Protein AF-A0A7S1E9X8-F1 (afdb_monomer_lite)

Foldseek 3Di:
DDDDDPPPPPDPDDPPQDADDDLLVVLVVVQVVVQKDFPVVSQVVSQVSCVVVVDPDHTDPDPVSVVSSQVNSCVAQDPPHDPNKGFDWDDDPPDPTIMTGIDHNADPVCVVVCVPPVVCVVVPVPDPVRVVVVVVVVVCCVVVVPPPPPDDD

Organism: Hemiselmis andersenii (NCBI:txid464988)

Radius of gyration: 22.75 Å; chains: 1; bounding box: 60×36×93 Å

Sequence (153 aa):
ETRCCGVDRGSPLRPREMEYGDVHRAAVQVFLVKKHMSERDTSAEIRKLFSMYQLQQDPPTSVKELSAFFNVINEEIGHGGTNHAEIKRLTIEGVPEPIWGLAQVLLEEEQDAVAKEGALKELRWLSPSQLELFKVVVESIVKGGGARRERSR

Structure (mmCIF, N/CA/C/O backbone):
data_AF-A0A7S1E9X8-F1
#
_entry.id   AF-A0A7S1E9X8-F1
#
loop_
_atom_site.group_PDB
_atom_site.id
_atom_site.type_symbol
_atom_site.label_atom_id
_atom_site.label_alt_id
_atom_site.label_comp_id
_atom_site.label_asym_id
_atom_site.label_entity_id
_atom_site.label_seq_id
_atom_site.pdbx_PDB_ins_code
_atom_site.Cartn_x
_atom_site.Cartn_y
_atom_site.Cartn_z
_atom_site.occupancy
_atom_site.B_iso_or_equiv
_atom_site.auth_seq_id
_atom_site.auth_comp_id
_atom_site.auth_asym_id
_atom_site.auth_atom_id
_atom_site.pdbx_PDB_model_num
ATOM 1 N N . GLU A 1 1 ? 33.884 -4.396 -49.941 1.00 45.47 1 GLU A N 1
ATOM 2 C CA . GLU A 1 1 ? 33.897 -5.495 -48.957 1.00 45.47 1 GLU A CA 1
ATOM 3 C C . GLU A 1 1 ? 33.094 -5.108 -47.728 1.00 45.47 1 GLU A C 1
ATOM 5 O O . GLU A 1 1 ? 32.934 -3.934 -47.422 1.00 45.47 1 GLU A O 1
ATOM 10 N N . THR A 1 2 ? 32.495 -6.123 -47.134 1.00 38.50 2 THR A N 1
ATOM 11 C CA . THR A 1 2 ? 31.445 -6.153 -46.115 1.00 38.50 2 THR A CA 1
ATOM 12 C C . THR A 1 2 ? 31.987 -5.843 -44.709 1.00 38.50 2 THR A C 1
ATOM 14 O O . THR A 1 2 ? 33.111 -6.230 -44.437 1.00 38.50 2 THR A O 1
ATOM 17 N N . ARG A 1 3 ? 31.153 -5.227 -43.839 1.00 40.81 3 ARG A N 1
ATOM 18 C CA . ARG A 1 3 ? 31.070 -5.302 -42.346 1.00 40.81 3 ARG A CA 1
ATOM 19 C C . ARG A 1 3 ? 32.386 -5.431 -41.535 1.00 40.81 3 ARG A C 1
ATOM 21 O O . ARG A 1 3 ? 33.190 -6.319 -41.746 1.00 40.81 3 ARG A O 1
ATOM 28 N N . CYS A 1 4 ? 32.565 -4.668 -40.457 1.00 37.34 4 CYS A N 1
ATOM 29 C CA . CYS A 1 4 ? 31.942 -5.032 -39.180 1.00 37.34 4 CYS A CA 1
ATOM 30 C C . CYS A 1 4 ? 31.822 -3.851 -38.213 1.00 37.34 4 CYS A C 1
ATOM 32 O O . CYS A 1 4 ? 32.771 -3.120 -37.946 1.00 37.34 4 CYS A O 1
ATOM 34 N N . CYS A 1 5 ? 30.621 -3.746 -37.654 1.00 40.97 5 CYS A N 1
ATOM 35 C CA . CYS A 1 5 ? 30.245 -2.921 -36.526 1.00 40.97 5 CYS A CA 1
ATOM 36 C C . CYS A 1 5 ? 31.057 -3.337 -35.291 1.00 40.97 5 CYS A C 1
ATOM 38 O O . CYS A 1 5 ? 30.968 -4.486 -34.852 1.00 40.97 5 CYS A O 1
ATOM 40 N N . GLY A 1 6 ? 31.812 -2.401 -34.718 1.00 36.81 6 GLY A N 1
ATOM 41 C CA . GLY A 1 6 ? 32.266 -2.508 -33.339 1.00 36.81 6 GLY A CA 1
ATOM 42 C C . GLY A 1 6 ? 31.039 -2.445 -32.440 1.00 36.81 6 GLY A C 1
ATOM 43 O O . GLY A 1 6 ? 30.452 -1.383 -32.257 1.00 36.81 6 GLY A O 1
ATOM 44 N N . VAL A 1 7 ? 30.609 -3.606 -31.949 1.00 41.19 7 VAL A N 1
ATOM 45 C CA . VAL A 1 7 ? 29.658 -3.706 -30.845 1.00 41.19 7 VAL A CA 1
ATOM 46 C C . VAL A 1 7 ? 30.410 -3.226 -29.615 1.00 41.19 7 VAL A C 1
ATOM 48 O O . VAL A 1 7 ? 31.130 -4.005 -28.986 1.00 41.19 7 VAL A O 1
ATOM 51 N N . ASP A 1 8 ? 30.295 -1.936 -29.313 1.00 40.56 8 ASP A N 1
ATOM 52 C CA . ASP A 1 8 ? 30.744 -1.436 -28.027 1.00 40.56 8 ASP A CA 1
ATOM 53 C C . ASP A 1 8 ? 29.815 -2.037 -26.977 1.00 40.56 8 ASP A C 1
ATOM 55 O O . ASP A 1 8 ? 28.592 -1.854 -26.987 1.00 40.56 8 ASP A O 1
ATOM 59 N N . ARG A 1 9 ? 30.403 -2.910 -26.163 1.00 39.38 9 ARG A N 1
ATOM 60 C CA . ARG A 1 9 ? 29.708 -3.703 -25.161 1.00 39.38 9 ARG A CA 1
ATOM 61 C C . ARG A 1 9 ? 29.131 -2.729 -24.153 1.00 39.38 9 ARG A C 1
ATOM 63 O O . ARG A 1 9 ? 29.870 -2.150 -23.362 1.00 39.38 9 ARG A O 1
ATOM 70 N N . GLY A 1 10 ? 27.809 -2.568 -24.228 1.00 35.69 10 GLY A N 1
ATOM 71 C CA . GLY A 1 10 ? 27.017 -1.822 -23.267 1.00 35.69 10 GLY A CA 1
ATOM 72 C C . GLY A 1 10 ? 27.526 -2.095 -21.861 1.00 35.69 10 GLY A C 1
ATOM 73 O O . GLY A 1 10 ? 27.701 -3.249 -21.458 1.00 35.69 10 GLY A O 1
ATOM 74 N N . SER A 1 11 ? 27.826 -1.008 -21.160 1.00 39.31 11 SER A N 1
ATOM 75 C CA . SER A 1 11 ? 28.168 -1.007 -19.747 1.00 39.31 11 SER A CA 1
ATOM 76 C C . SER A 1 11 ? 27.220 -1.936 -18.979 1.00 39.31 11 SER A C 1
ATOM 78 O O . SER A 1 11 ? 26.043 -2.016 -19.345 1.00 39.31 11 SER A O 1
ATOM 80 N N . PRO A 1 12 ? 27.692 -2.640 -17.932 1.00 37.88 12 PRO A N 1
ATOM 81 C CA . PRO A 1 12 ? 26.822 -3.485 -17.127 1.00 37.88 12 PRO A CA 1
ATOM 82 C C . PRO A 1 12 ? 25.628 -2.646 -16.680 1.00 37.88 12 PRO A C 1
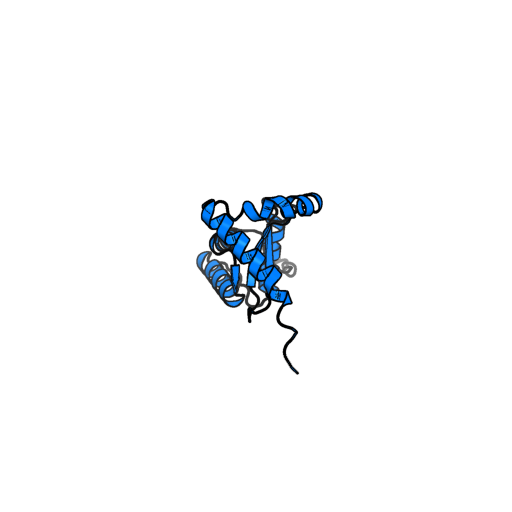ATOM 84 O O . PRO A 1 12 ? 25.800 -1.602 -16.046 1.00 37.88 12 PRO A O 1
ATOM 87 N N . LEU A 1 13 ? 24.434 -3.067 -17.109 1.00 37.53 13 LEU A N 1
ATOM 88 C CA . LEU A 1 13 ? 23.184 -2.419 -16.752 1.00 37.53 13 LEU A CA 1
ATOM 89 C C . LEU A 1 13 ? 23.178 -2.313 -15.228 1.00 37.53 13 LEU A C 1
ATOM 91 O O . LEU A 1 13 ? 23.215 -3.328 -14.528 1.00 37.53 13 LEU A O 1
ATOM 95 N N . ARG A 1 14 ? 23.169 -1.076 -14.723 1.00 41.38 14 ARG A N 1
ATOM 96 C CA . ARG A 1 14 ? 22.791 -0.795 -13.337 1.00 41.38 14 ARG A CA 1
ATOM 97 C C . ARG A 1 14 ? 21.471 -1.531 -13.059 1.00 41.38 14 ARG A C 1
ATOM 99 O O . ARG A 1 14 ? 20.727 -1.769 -14.019 1.00 41.38 14 ARG A O 1
ATOM 106 N N . PRO A 1 15 ? 21.164 -1.902 -11.801 1.00 42.41 15 PRO A N 1
ATOM 107 C CA . PRO A 1 15 ? 19.823 -2.375 -11.466 1.00 42.41 15 PRO A CA 1
ATOM 108 C C . PRO A 1 15 ? 18.852 -1.395 -12.116 1.00 42.41 15 PRO A C 1
ATOM 110 O O . PRO A 1 15 ? 18.983 -0.199 -11.869 1.00 42.41 15 PRO A O 1
ATOM 113 N N . ARG A 1 16 ? 18.025 -1.856 -13.065 1.00 50.38 16 ARG A N 1
ATOM 114 C CA . ARG A 1 16 ? 17.089 -0.975 -13.769 1.00 50.38 16 ARG A CA 1
ATOM 115 C C . ARG A 1 16 ? 16.238 -0.342 -12.679 1.00 50.38 16 ARG A C 1
ATOM 117 O O . ARG A 1 16 ? 15.440 -1.047 -12.068 1.00 50.38 16 ARG A O 1
ATOM 124 N N . GLU A 1 17 ? 16.494 0.927 -12.381 1.00 55.38 17 GLU A N 1
ATOM 125 C CA . GLU A 1 17 ? 15.695 1.706 -11.447 1.00 55.38 17 GLU A CA 1
ATOM 126 C C . GLU A 1 17 ? 14.270 1.632 -11.989 1.00 55.38 17 GLU A C 1
ATOM 128 O O . GLU A 1 17 ? 14.007 1.937 -13.154 1.00 55.38 17 GLU A O 1
ATOM 133 N N . MET A 1 18 ? 13.388 1.016 -11.210 1.00 66.19 18 MET A N 1
ATOM 134 C CA . MET A 1 18 ? 12.028 0.767 -11.644 1.00 66.19 18 MET A CA 1
ATOM 135 C C . MET A 1 18 ? 11.309 2.111 -11.599 1.00 66.19 18 MET A C 1
ATOM 137 O O . MET A 1 18 ? 11.007 2.605 -10.522 1.00 66.19 18 MET A O 1
ATOM 141 N N . GLU A 1 19 ? 11.112 2.739 -12.755 1.00 81.81 19 GLU A N 1
ATOM 142 C CA . GLU A 1 19 ? 10.467 4.051 -12.837 1.00 81.81 19 GLU A CA 1
ATOM 143 C C . GLU A 1 19 ? 8.971 3.958 -12.511 1.00 81.81 19 GLU A C 1
ATOM 145 O O . GLU A 1 19 ? 8.298 2.963 -12.818 1.00 81.81 19 GLU A O 1
ATOM 150 N N . TYR A 1 20 ? 8.424 5.020 -11.919 1.00 86.94 20 TYR A N 1
ATOM 151 C CA . TYR A 1 20 ? 6.995 5.112 -11.654 1.00 86.94 20 TYR A CA 1
ATOM 152 C C . TYR A 1 20 ? 6.179 5.024 -12.954 1.00 86.94 20 TYR A C 1
ATOM 154 O O . TYR A 1 20 ? 6.485 5.647 -13.968 1.00 86.94 20 TYR A O 1
ATOM 162 N N . GLY A 1 21 ? 5.096 4.244 -12.941 1.00 90.25 21 GLY A N 1
ATOM 163 C CA . GLY A 1 21 ? 4.419 3.816 -14.170 1.00 90.25 21 GLY A CA 1
ATOM 164 C C . GLY A 1 21 ? 2.997 3.314 -13.947 1.00 90.25 21 GLY A C 1
ATOM 165 O O . GLY A 1 21 ? 2.451 3.428 -12.852 1.00 90.25 21 GLY A O 1
ATOM 166 N N . ASP A 1 22 ? 2.375 2.743 -14.981 1.00 92.44 22 ASP A N 1
ATOM 167 C CA . ASP A 1 22 ? 0.963 2.334 -14.912 1.00 92.44 22 ASP A CA 1
ATOM 168 C C . ASP A 1 22 ? 0.691 1.257 -13.861 1.00 92.44 22 ASP A C 1
ATOM 170 O O . ASP A 1 22 ? -0.308 1.333 -13.150 1.00 92.44 22 ASP A O 1
ATOM 174 N N . VAL A 1 23 ? 1.610 0.302 -13.696 1.00 94.12 23 VAL A N 1
ATOM 175 C CA . VAL A 1 23 ? 1.505 -0.729 -12.653 1.00 94.12 23 VAL A CA 1
ATOM 176 C C . VAL A 1 23 ? 1.511 -0.123 -11.247 1.00 94.12 23 VAL A C 1
ATOM 178 O O . VAL A 1 23 ? 0.769 -0.568 -10.373 1.00 94.12 23 VAL A O 1
ATOM 181 N N . HIS A 1 24 ? 2.293 0.938 -11.043 1.00 94.31 24 HIS A N 1
ATOM 182 C CA . HIS A 1 24 ? 2.381 1.666 -9.783 1.00 94.31 24 HIS A CA 1
ATOM 183 C C . HIS A 1 24 ? 1.098 2.454 -9.514 1.00 94.31 24 HIS A C 1
ATOM 185 O O . HIS A 1 24 ? 0.525 2.359 -8.430 1.00 94.31 24 HIS A O 1
ATOM 191 N N . ARG A 1 25 ? 0.581 3.155 -10.531 1.00 93.44 25 ARG A N 1
ATOM 192 C CA . ARG A 1 25 ? -0.718 3.842 -10.460 1.00 93.44 25 ARG A CA 1
ATOM 193 C C . ARG A 1 25 ? -1.851 2.872 -10.128 1.00 93.44 25 ARG A C 1
ATOM 195 O O . ARG A 1 25 ? -2.684 3.167 -9.273 1.00 93.44 25 ARG A O 1
ATOM 202 N N . ALA A 1 26 ? -1.867 1.702 -10.764 1.00 94.94 26 ALA A N 1
ATOM 203 C CA . ALA A 1 26 ? -2.851 0.663 -10.488 1.00 94.94 26 ALA A CA 1
ATOM 204 C C . ALA A 1 26 ? -2.719 0.116 -9.060 1.00 94.94 26 ALA A C 1
ATOM 206 O O . ALA A 1 26 ? -3.729 -0.078 -8.386 1.00 94.94 26 ALA A O 1
ATOM 207 N N . ALA A 1 27 ? -1.494 -0.065 -8.558 1.00 95.38 27 ALA A N 1
ATOM 208 C CA . ALA A 1 27 ? -1.271 -0.452 -7.169 1.00 95.38 27 ALA A CA 1
ATOM 209 C C . ALA A 1 27 ? -1.850 0.589 -6.195 1.00 95.38 27 ALA A C 1
ATOM 211 O O . ALA A 1 27 ? -2.586 0.213 -5.283 1.00 95.38 27 ALA A O 1
ATOM 212 N N . VAL A 1 28 ? -1.631 1.890 -6.428 1.00 93.69 28 VAL A N 1
ATOM 213 C CA . VAL A 1 28 ? -2.256 2.958 -5.621 1.00 93.69 28 VAL A CA 1
ATOM 214 C C . VAL A 1 28 ? -3.783 2.840 -5.635 1.00 93.69 28 VAL A C 1
ATOM 216 O O . VAL A 1 28 ? -4.412 2.900 -4.580 1.00 93.69 28 VAL A O 1
ATOM 219 N N . GLN A 1 29 ? -4.396 2.607 -6.798 1.00 92.44 29 GLN A N 1
ATOM 220 C CA . GLN A 1 29 ? -5.850 2.427 -6.905 1.00 92.44 29 GLN A CA 1
ATOM 221 C C . GLN A 1 29 ? -6.358 1.217 -6.111 1.00 92.44 29 GLN A C 1
ATOM 223 O O . GLN A 1 29 ? -7.387 1.314 -5.440 1.00 92.44 29 GLN A O 1
ATOM 228 N N . VAL A 1 30 ? -5.627 0.097 -6.125 1.00 94.56 30 VAL A N 1
ATOM 229 C CA . VAL A 1 30 ? -5.961 -1.078 -5.305 1.00 94.56 30 VAL A CA 1
ATOM 230 C C . VAL A 1 30 ? -5.982 -0.706 -3.822 1.00 94.56 30 VAL A C 1
ATOM 232 O O . VAL A 1 30 ? -6.943 -1.038 -3.126 1.00 94.56 30 VAL A O 1
ATOM 235 N N . PHE A 1 31 ? -4.978 0.029 -3.341 1.00 93.19 31 PHE A N 1
ATOM 236 C CA . PHE A 1 31 ? -4.924 0.467 -1.945 1.00 93.19 31 PHE A CA 1
ATOM 237 C C . PHE A 1 31 ? -5.958 1.545 -1.600 1.00 93.19 31 PHE A C 1
ATOM 239 O O . PHE A 1 31 ? -6.477 1.549 -0.486 1.00 93.19 31 PHE A O 1
ATOM 246 N N . LEU A 1 32 ? -6.346 2.407 -2.543 1.00 86.88 32 LEU A N 1
ATOM 247 C CA . LEU A 1 32 ? -7.431 3.369 -2.329 1.00 86.88 32 LEU A CA 1
ATOM 248 C C . LEU A 1 32 ? -8.774 2.680 -2.062 1.00 86.88 32 LEU A C 1
ATOM 250 O O . LEU A 1 32 ? -9.549 3.175 -1.238 1.00 86.88 32 LEU A O 1
ATOM 254 N N . VAL A 1 33 ? -9.028 1.548 -2.729 1.00 86.50 33 VAL A N 1
ATOM 255 C CA . VAL A 1 33 ? -10.266 0.766 -2.598 1.00 86.50 33 VAL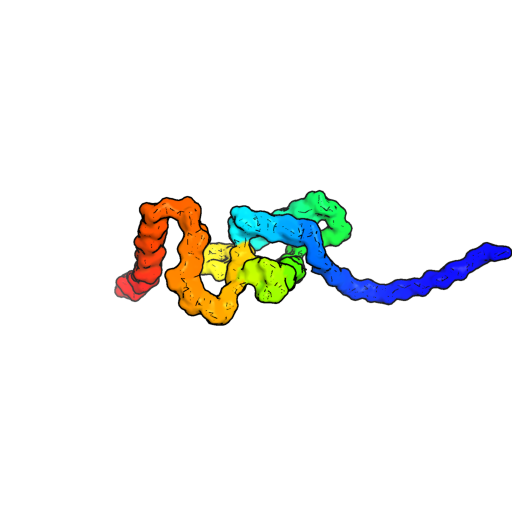 A CA 1
ATOM 256 C C . VAL A 1 33 ? -10.210 -0.180 -1.402 1.00 86.50 33 VAL A C 1
ATOM 258 O O . VAL A 1 33 ? -11.123 -0.183 -0.580 1.00 86.50 33 VAL A O 1
ATOM 261 N N . LYS A 1 34 ? -9.150 -0.988 -1.289 1.00 87.38 34 LYS A N 1
ATOM 262 C CA . LYS A 1 34 ? -9.052 -2.034 -0.261 1.00 87.38 34 LYS A CA 1
ATOM 263 C C . LYS A 1 34 ? -8.589 -1.513 1.097 1.00 87.38 34 LYS A C 1
ATOM 265 O O . LYS A 1 34 ? -8.844 -2.172 2.099 1.00 87.38 34 LYS A O 1
ATOM 270 N N . LYS A 1 35 ? -7.953 -0.336 1.135 1.00 82.25 35 LYS A N 1
ATOM 271 C CA . LYS A 1 35 ? -7.366 0.343 2.307 1.00 82.25 35 LYS A CA 1
ATOM 272 C C . LYS A 1 35 ? -6.209 -0.413 2.959 1.00 82.25 35 LYS A C 1
ATOM 274 O O . LYS A 1 35 ? -5.121 0.141 3.077 1.00 82.25 35 LYS A O 1
ATOM 279 N N . HIS A 1 36 ? -6.428 -1.673 3.321 1.00 89.25 36 HIS A N 1
ATOM 280 C CA . HIS A 1 36 ? -5.474 -2.545 3.988 1.00 89.25 36 HIS A CA 1
ATOM 281 C C . HIS A 1 36 ? -5.539 -3.956 3.400 1.00 89.25 36 HIS A C 1
ATOM 283 O O . HIS A 1 36 ? -6.613 -4.447 3.056 1.00 89.25 36 HIS A O 1
ATOM 289 N N . MET A 1 37 ? -4.395 -4.623 3.297 1.00 94.81 37 MET A N 1
ATOM 290 C CA . MET A 1 37 ? -4.293 -6.003 2.821 1.00 94.81 37 MET A CA 1
ATOM 291 C C . MET A 1 37 ? -3.234 -6.752 3.618 1.00 94.81 37 MET A C 1
ATOM 293 O O . MET A 1 37 ? -2.235 -6.159 4.019 1.00 94.81 37 MET A O 1
ATOM 297 N N . SER A 1 38 ? -3.410 -8.059 3.807 1.00 95.00 38 SER A N 1
ATOM 298 C CA . SER A 1 38 ? -2.332 -8.906 4.324 1.00 95.00 38 SER A CA 1
ATOM 299 C C . SER A 1 38 ? -1.107 -8.850 3.404 1.00 95.00 38 SER A C 1
ATOM 301 O O . SER A 1 38 ? -1.211 -8.534 2.214 1.00 95.00 38 SER A O 1
ATOM 303 N N . GLU A 1 39 ? 0.075 -9.185 3.918 1.00 94.06 39 GLU A N 1
ATOM 304 C CA . GLU A 1 39 ? 1.283 -9.317 3.095 1.00 94.06 39 GLU A CA 1
ATOM 305 C C . GLU A 1 39 ? 1.101 -10.341 1.961 1.00 94.06 39 GLU A C 1
ATOM 307 O O . GLU A 1 39 ? 1.533 -10.108 0.825 1.00 94.06 39 GLU A O 1
ATOM 312 N N . ARG A 1 40 ? 0.380 -11.436 2.232 1.00 94.25 40 ARG A N 1
ATOM 313 C CA . ARG A 1 40 ? 0.041 -12.454 1.233 1.00 94.25 40 ARG A CA 1
ATOM 314 C C . ARG A 1 40 ? -0.851 -11.894 0.126 1.00 94.25 40 ARG A C 1
ATOM 316 O O . ARG A 1 40 ? -0.534 -12.079 -1.050 1.00 94.25 40 ARG A O 1
ATOM 323 N N . ASP A 1 41 ? -1.935 -11.214 0.488 1.00 95.75 41 ASP A N 1
ATOM 324 C CA . ASP A 1 41 ? -2.884 -10.649 -0.477 1.00 95.75 41 ASP A CA 1
ATOM 325 C C . ASP A 1 41 ? -2.249 -9.515 -1.275 1.00 95.75 41 ASP A C 1
ATOM 327 O O . ASP A 1 41 ? -2.446 -9.424 -2.484 1.00 95.75 41 ASP A O 1
ATOM 331 N N . THR A 1 42 ? -1.416 -8.703 -0.624 1.00 96.62 42 THR A N 1
ATOM 332 C CA . THR A 1 42 ? -0.620 -7.664 -1.284 1.00 96.62 42 THR A CA 1
ATOM 333 C C . THR A 1 42 ? 0.270 -8.285 -2.357 1.00 96.62 42 THR A C 1
ATOM 335 O O . THR A 1 42 ? 0.221 -7.883 -3.517 1.00 96.62 42 THR A O 1
ATOM 338 N N . SER A 1 43 ? 1.018 -9.336 -2.008 1.00 95.62 43 SER A N 1
ATOM 339 C CA . SER A 1 43 ? 1.870 -10.064 -2.957 1.00 95.62 43 SER A CA 1
ATOM 340 C C . SER A 1 43 ? 1.074 -10.677 -4.116 1.00 95.62 43 SER A C 1
ATOM 342 O O . SER A 1 43 ? 1.566 -10.768 -5.241 1.00 95.62 43 SER A O 1
ATOM 344 N N . ALA A 1 44 ? -0.143 -11.160 -3.858 1.00 96.12 44 ALA A N 1
ATOM 345 C CA . ALA A 1 44 ? -1.014 -11.719 -4.888 1.00 96.12 44 ALA A CA 1
ATOM 346 C C . ALA A 1 44 ? -1.546 -10.635 -5.839 1.00 96.12 44 ALA A C 1
ATOM 348 O O . ALA A 1 44 ? -1.501 -10.821 -7.056 1.00 96.12 44 ALA A O 1
ATOM 349 N N . GLU A 1 45 ? -1.990 -9.493 -5.309 1.00 97.06 45 GLU A N 1
ATOM 350 C CA . GLU A 1 45 ? -2.481 -8.375 -6.119 1.00 97.06 45 GLU A CA 1
ATOM 351 C C . GLU A 1 45 ? -1.373 -7.747 -6.962 1.00 97.06 45 GLU A C 1
ATOM 353 O O . GLU A 1 45 ? -1.568 -7.547 -8.157 1.00 97.06 45 GLU A O 1
ATOM 358 N N . ILE A 1 46 ? -0.179 -7.513 -6.407 1.00 96.56 46 ILE A N 1
ATOM 359 C CA . ILE A 1 46 ? 0.933 -6.975 -7.202 1.00 96.56 46 ILE A CA 1
ATOM 360 C C . ILE A 1 46 ? 1.313 -7.944 -8.331 1.00 96.56 46 ILE A C 1
ATOM 362 O O . ILE A 1 46 ? 1.440 -7.522 -9.479 1.00 96.56 46 ILE A O 1
ATOM 366 N N . ARG A 1 47 ? 1.392 -9.256 -8.066 1.00 95.75 47 ARG A N 1
ATOM 367 C CA . ARG A 1 47 ? 1.625 -10.260 -9.123 1.00 95.75 47 ARG A CA 1
ATOM 368 C C . ARG A 1 47 ? 0.558 -10.225 -10.214 1.00 95.75 47 ARG A C 1
ATOM 370 O O . ARG A 1 47 ? 0.882 -10.305 -11.399 1.00 95.75 47 ARG A O 1
ATOM 377 N N . LYS A 1 48 ? -0.707 -10.074 -9.826 1.00 96.12 48 LYS A N 1
ATOM 378 C CA . LYS A 1 48 ? -1.818 -9.928 -10.768 1.00 96.12 48 LYS A CA 1
ATOM 379 C C . LYS A 1 48 ? -1.657 -8.673 -11.626 1.00 96.12 48 LYS A C 1
ATOM 381 O O . LYS A 1 48 ? -1.839 -8.761 -12.836 1.00 96.12 48 LYS A O 1
ATOM 386 N N . LEU A 1 49 ? -1.275 -7.537 -11.039 1.00 96.12 49 LEU A N 1
ATOM 387 C CA . LEU A 1 49 ? -1.027 -6.304 -11.789 1.00 96.12 49 LEU A CA 1
ATOM 388 C C . LEU A 1 49 ? 0.110 -6.481 -12.802 1.00 96.12 49 LEU A C 1
ATOM 390 O O . LEU A 1 49 ? -0.063 -6.138 -13.966 1.00 96.12 49 LEU A O 1
ATOM 394 N N . PHE A 1 50 ? 1.230 -7.091 -12.413 1.00 94.50 50 PHE A N 1
ATOM 395 C CA . PHE A 1 50 ? 2.336 -7.369 -13.340 1.00 94.50 50 PHE A CA 1
ATOM 396 C C . PHE A 1 50 ? 1.893 -8.225 -14.533 1.00 94.50 50 PHE A C 1
ATOM 398 O O . PHE A 1 50 ? 2.252 -7.930 -15.673 1.00 94.50 50 PHE A O 1
ATOM 405 N N . SER A 1 51 ? 1.057 -9.238 -14.283 1.00 93.12 51 SER A N 1
ATOM 406 C CA . SER A 1 51 ? 0.468 -10.061 -15.342 1.00 93.12 51 SER A CA 1
ATOM 407 C C . SER A 1 51 ? -0.486 -9.264 -16.239 1.00 93.12 51 SER A C 1
ATOM 409 O O . SER A 1 51 ? -0.410 -9.386 -17.460 1.00 93.12 51 SER A O 1
ATOM 411 N N . MET A 1 52 ? -1.346 -8.417 -15.663 1.00 94.38 52 MET A N 1
ATOM 412 C CA . MET A 1 52 ? -2.292 -7.583 -16.417 1.00 94.38 52 MET A CA 1
ATOM 413 C C . MET A 1 52 ? -1.589 -6.576 -17.333 1.00 94.38 52 MET A C 1
ATOM 415 O O . MET A 1 52 ? -2.016 -6.386 -18.469 1.00 94.38 52 MET A O 1
ATOM 419 N N . TYR A 1 53 ? -0.508 -5.960 -16.854 1.00 92.06 53 TYR A N 1
ATOM 420 C CA . TYR A 1 53 ? 0.282 -4.986 -17.610 1.00 92.06 53 TYR A CA 1
ATOM 421 C C . TYR A 1 53 ? 1.361 -5.626 -18.499 1.00 92.06 53 TYR A C 1
ATOM 423 O O . TYR A 1 53 ? 2.098 -4.900 -19.160 1.00 92.06 53 TYR A O 1
ATOM 431 N N . GLN A 1 54 ? 1.446 -6.965 -18.540 1.00 89.56 54 GLN A N 1
ATOM 432 C CA . GLN A 1 54 ? 2.391 -7.730 -19.367 1.00 89.56 54 GLN A CA 1
ATOM 433 C C . GLN A 1 54 ? 3.839 -7.230 -19.236 1.00 89.56 54 GLN A C 1
ATOM 435 O O . GLN A 1 54 ? 4.565 -7.081 -20.222 1.00 89.56 54 GLN A O 1
ATOM 440 N N . LEU A 1 55 ? 4.251 -6.926 -18.004 1.00 85.44 55 LEU A N 1
ATOM 441 C CA . LEU A 1 55 ? 5.579 -6.384 -17.750 1.00 85.44 55 LEU A CA 1
ATOM 442 C C . LEU A 1 55 ? 6.651 -7.440 -18.025 1.00 85.44 55 LEU A C 1
ATOM 444 O O . LEU A 1 55 ? 6.497 -8.607 -17.678 1.00 85.44 55 LEU A O 1
ATOM 448 N N . GLN A 1 56 ? 7.768 -7.015 -18.622 1.00 82.56 56 GLN A N 1
ATOM 449 C CA . GLN A 1 56 ? 8.931 -7.889 -18.835 1.00 82.56 56 GLN A CA 1
ATOM 450 C C . GLN A 1 56 ? 9.725 -8.162 -17.552 1.00 82.56 56 GLN A C 1
ATOM 452 O O . GLN A 1 56 ? 10.590 -9.032 -17.544 1.00 82.56 56 GLN A O 1
ATOM 457 N N . GLN A 1 57 ? 9.493 -7.372 -16.506 1.00 84.06 57 GLN A N 1
ATOM 458 C CA . GLN A 1 57 ? 10.132 -7.541 -15.208 1.00 84.06 57 GLN A CA 1
ATOM 459 C C . GLN A 1 57 ? 9.335 -8.538 -14.373 1.00 84.06 57 GLN A C 1
ATOM 461 O O . GLN A 1 57 ? 8.104 -8.543 -14.425 1.00 84.06 57 GLN A O 1
ATOM 466 N N . ASP A 1 58 ? 10.036 -9.342 -13.580 1.00 88.12 58 ASP A N 1
ATOM 467 C CA . ASP A 1 58 ? 9.382 -10.240 -12.639 1.00 88.12 58 ASP A CA 1
ATOM 468 C C . ASP A 1 58 ? 8.693 -9.446 -11.517 1.00 88.12 58 ASP A C 1
ATOM 470 O O . ASP A 1 58 ? 9.214 -8.419 -11.065 1.00 88.12 58 ASP A O 1
ATOM 474 N N . PRO A 1 59 ? 7.518 -9.900 -11.050 1.00 91.81 59 PRO A N 1
ATOM 475 C CA . PRO A 1 59 ? 6.853 -9.274 -9.920 1.00 91.81 59 PRO A CA 1
ATOM 476 C C . PRO A 1 59 ? 7.651 -9.468 -8.622 1.00 91.81 59 PRO A C 1
ATOM 478 O O . PRO A 1 59 ? 8.309 -10.497 -8.461 1.00 91.81 59 PRO A O 1
ATOM 481 N N . PRO A 1 60 ? 7.512 -8.555 -7.642 1.00 92.62 60 PRO A N 1
ATOM 482 C CA . PRO A 1 60 ? 8.085 -8.726 -6.313 1.00 92.62 60 PRO A CA 1
ATOM 483 C C . PRO A 1 60 ? 7.669 -10.053 -5.667 1.00 92.62 60 PRO A C 1
ATOM 485 O O . PRO A 1 60 ? 6.480 -10.361 -5.543 1.00 92.62 60 PRO A O 1
ATOM 488 N N . THR A 1 61 ? 8.653 -10.831 -5.228 1.00 91.56 61 THR A N 1
ATOM 489 C CA . THR A 1 61 ? 8.475 -12.149 -4.597 1.00 91.56 61 THR A CA 1
ATOM 490 C C . THR A 1 61 ? 8.799 -12.159 -3.108 1.00 91.56 61 THR A C 1
ATOM 492 O O . THR A 1 61 ? 8.378 -13.069 -2.392 1.00 91.56 61 THR A O 1
ATOM 495 N N . SER A 1 62 ? 9.521 -11.147 -2.626 1.00 93.75 62 SER A N 1
ATOM 496 C CA . SER A 1 62 ? 9.893 -10.996 -1.220 1.00 93.75 62 SER A CA 1
ATOM 497 C 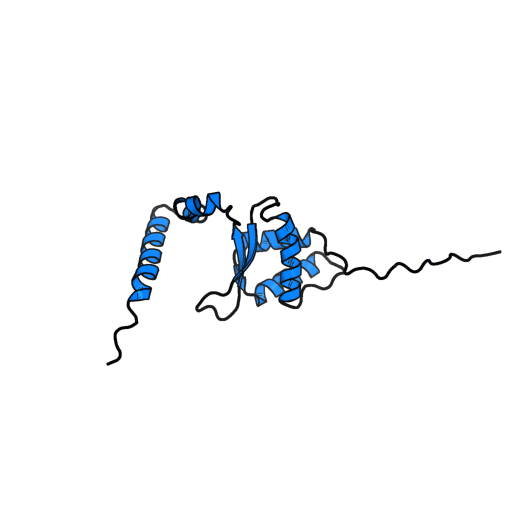C . SER A 1 62 ? 9.392 -9.682 -0.628 1.00 93.75 62 SER A C 1
ATOM 499 O O . SER A 1 62 ? 9.125 -8.714 -1.337 1.00 93.75 62 SER A O 1
ATOM 501 N N . VAL A 1 63 ? 9.340 -9.614 0.706 1.00 92.94 63 VAL A N 1
ATOM 502 C CA . VAL A 1 63 ? 9.016 -8.375 1.434 1.00 92.94 63 VAL A CA 1
ATOM 503 C C . VAL A 1 63 ? 9.968 -7.243 1.055 1.00 92.94 63 VAL A C 1
ATOM 505 O O . VAL A 1 63 ? 9.530 -6.116 0.875 1.00 92.94 63 VAL A O 1
ATOM 508 N N . LYS A 1 64 ? 11.261 -7.540 0.881 1.00 93.81 64 LYS A N 1
ATOM 509 C CA . LYS A 1 64 ? 12.266 -6.543 0.492 1.00 93.81 64 LYS A CA 1
ATOM 510 C C . LYS A 1 64 ? 11.986 -5.972 -0.900 1.00 93.81 64 LYS A C 1
ATOM 512 O O . LYS A 1 64 ? 12.109 -4.768 -1.099 1.00 93.81 64 LYS A O 1
ATOM 517 N N . GLU A 1 65 ? 11.604 -6.825 -1.846 1.00 93.56 65 GLU A N 1
ATOM 518 C CA . GLU A 1 65 ? 11.234 -6.407 -3.203 1.00 93.56 65 GLU A CA 1
ATOM 519 C C . GLU A 1 65 ? 9.915 -5.632 -3.215 1.00 93.56 65 GLU A C 1
ATOM 521 O O . GLU A 1 65 ? 9.805 -4.640 -3.925 1.00 93.56 65 GLU A O 1
ATOM 526 N N . LEU A 1 66 ? 8.937 -6.027 -2.391 1.00 94.88 66 LEU A N 1
ATOM 527 C CA . LEU A 1 66 ? 7.696 -5.269 -2.215 1.00 94.88 66 LEU A CA 1
ATOM 528 C C . LEU A 1 66 ? 7.961 -3.889 -1.614 1.00 94.88 66 LEU A C 1
ATOM 530 O O . LEU A 1 66 ? 7.432 -2.903 -2.112 1.00 94.88 66 LEU A O 1
ATOM 534 N N . SER A 1 67 ? 8.812 -3.796 -0.590 1.00 94.88 67 SER A N 1
ATOM 535 C CA . SER A 1 67 ? 9.242 -2.510 -0.039 1.00 94.88 67 SER A CA 1
ATOM 536 C C . SER A 1 67 ? 9.902 -1.644 -1.109 1.00 94.88 67 SER A C 1
ATOM 538 O O . SER A 1 67 ? 9.573 -0.471 -1.215 1.00 94.88 67 SER A O 1
ATOM 540 N N . ALA A 1 68 ? 10.795 -2.208 -1.929 1.00 93.56 68 ALA A N 1
ATOM 541 C CA . ALA A 1 68 ? 11.427 -1.467 -3.018 1.00 93.56 68 ALA A CA 1
ATOM 542 C C . ALA A 1 68 ? 10.399 -0.983 -4.055 1.00 93.56 68 ALA A C 1
ATOM 544 O O . ALA A 1 68 ? 10.438 0.177 -4.452 1.00 93.56 68 ALA A O 1
ATOM 545 N N . PHE A 1 69 ? 9.438 -1.835 -4.424 1.00 94.88 69 PHE A N 1
ATOM 546 C CA . PHE A 1 69 ? 8.323 -1.473 -5.300 1.00 94.88 69 PHE A CA 1
ATOM 547 C C . PHE A 1 69 ? 7.493 -0.316 -4.724 1.00 94.88 69 PHE A C 1
ATOM 549 O O . PHE A 1 69 ? 7.192 0.643 -5.429 1.00 94.88 69 PHE A O 1
ATOM 556 N N . PHE A 1 70 ? 7.145 -0.366 -3.436 1.00 95.38 70 PHE A N 1
ATOM 557 C CA . PHE A 1 70 ? 6.366 0.694 -2.795 1.00 95.38 70 PHE A CA 1
ATOM 558 C C . PHE A 1 70 ? 7.168 1.965 -2.531 1.00 95.38 70 PHE A C 1
ATOM 560 O O . PHE A 1 70 ? 6.573 3.035 -2.517 1.00 95.38 70 PHE A O 1
ATOM 567 N N . ASN A 1 71 ? 8.492 1.893 -2.390 1.00 93.19 71 ASN A N 1
ATOM 568 C CA . ASN A 1 71 ? 9.327 3.088 -2.273 1.00 93.19 71 ASN A CA 1
ATOM 569 C C . ASN A 1 71 ? 9.237 3.957 -3.532 1.00 93.19 71 ASN A C 1
ATOM 571 O O . ASN A 1 71 ? 9.036 5.157 -3.399 1.00 93.19 71 ASN A O 1
ATOM 575 N N . VAL A 1 72 ? 9.247 3.351 -4.726 1.00 93.12 72 VAL A N 1
ATOM 576 C CA . VAL A 1 72 ? 9.020 4.071 -5.996 1.00 93.12 72 VAL A CA 1
ATOM 577 C C . VAL A 1 72 ? 7.667 4.789 -5.989 1.00 93.12 72 VAL A C 1
ATOM 579 O O . VAL A 1 72 ? 7.544 5.916 -6.451 1.00 93.12 72 VAL A O 1
ATOM 582 N N . ILE A 1 73 ? 6.627 4.155 -5.438 1.00 93.56 73 ILE A N 1
ATOM 583 C CA . ILE A 1 73 ? 5.310 4.792 -5.294 1.00 93.56 73 ILE A CA 1
ATOM 584 C C . ILE A 1 73 ? 5.381 5.955 -4.307 1.00 93.56 73 ILE A C 1
ATOM 586 O O . ILE A 1 73 ? 4.902 7.045 -4.605 1.00 93.56 73 ILE A O 1
ATOM 590 N N . ASN A 1 74 ? 5.964 5.717 -3.136 1.00 92.31 74 ASN A N 1
ATOM 591 C CA . ASN A 1 74 ? 6.026 6.673 -2.038 1.00 92.31 74 ASN A CA 1
ATOM 592 C C . ASN A 1 74 ? 6.872 7.902 -2.381 1.00 92.31 74 ASN A C 1
ATOM 594 O O . ASN A 1 74 ? 6.585 8.977 -1.865 1.00 92.31 74 ASN A O 1
ATOM 598 N N . GLU A 1 75 ? 7.861 7.782 -3.264 1.00 90.69 75 GLU A N 1
ATOM 599 C CA . GLU A 1 75 ? 8.579 8.936 -3.812 1.00 90.69 75 GLU A CA 1
ATOM 600 C C . GLU A 1 75 ? 7.630 9.875 -4.576 1.00 90.69 75 GLU A C 1
ATOM 602 O O . GLU A 1 75 ? 7.734 11.092 -4.435 1.00 90.69 75 GLU A O 1
ATOM 607 N N . GLU A 1 76 ? 6.628 9.332 -5.277 1.00 89.25 76 GLU A N 1
ATOM 608 C CA . GLU A 1 76 ? 5.705 10.117 -6.109 1.00 89.25 76 GLU A CA 1
ATOM 609 C C . GLU A 1 76 ? 4.422 10.584 -5.412 1.00 89.25 76 GLU A C 1
ATOM 611 O O . GLU A 1 76 ? 3.837 11.614 -5.770 1.00 89.25 76 GLU A O 1
ATOM 616 N N . ILE A 1 77 ? 3.933 9.830 -4.425 1.00 86.06 77 ILE A N 1
ATOM 617 C CA . ILE A 1 77 ? 2.719 10.192 -3.670 1.00 86.06 77 ILE A CA 1
ATOM 618 C C . ILE A 1 77 ? 3.011 10.751 -2.273 1.00 86.06 77 ILE A C 1
ATOM 620 O O . ILE A 1 77 ? 2.089 11.272 -1.645 1.00 86.06 77 ILE A O 1
ATOM 624 N N . GLY A 1 78 ? 4.255 10.646 -1.802 1.00 80.81 78 GLY A N 1
ATOM 625 C CA . GLY A 1 78 ? 4.686 10.999 -0.450 1.00 80.81 78 GLY A CA 1
ATOM 626 C C . GLY A 1 78 ? 4.820 12.493 -0.193 1.00 80.81 78 GLY A C 1
ATOM 627 O O . GLY A 1 78 ? 4.139 13.318 -0.792 1.00 80.81 78 GLY A O 1
ATOM 628 N N . HIS A 1 79 ? 5.693 12.844 0.753 1.00 67.50 79 HIS A N 1
ATOM 629 C CA . HIS A 1 79 ? 5.807 14.201 1.299 1.00 67.50 79 HIS A CA 1
ATOM 630 C C . HIS A 1 79 ? 6.186 15.268 0.258 1.00 67.50 79 HIS A C 1
ATOM 632 O O . HIS A 1 79 ? 5.697 16.390 0.338 1.00 67.50 79 HIS A O 1
ATOM 638 N N . GLY A 1 80 ? 7.023 14.914 -0.723 1.00 66.75 80 GLY A N 1
ATOM 639 C CA . GLY A 1 80 ? 7.346 15.766 -1.877 1.00 66.75 80 GLY A CA 1
ATOM 640 C C . GLY A 1 80 ? 6.476 15.501 -3.110 1.00 66.75 80 GLY A C 1
ATOM 641 O O . GLY A 1 80 ? 6.728 16.074 -4.166 1.00 66.75 80 GLY A O 1
ATOM 642 N N . GLY A 1 81 ? 5.500 14.604 -2.981 1.00 68.88 81 GLY A N 1
ATOM 643 C CA . GLY A 1 81 ? 4.676 14.092 -4.062 1.00 68.88 81 GLY A CA 1
ATOM 644 C C . GLY A 1 81 ? 3.283 14.712 -4.109 1.00 68.88 81 GLY A C 1
ATOM 645 O O . GLY A 1 81 ? 2.993 15.751 -3.524 1.00 68.88 81 GLY A O 1
ATOM 646 N N . THR A 1 82 ? 2.387 14.050 -4.833 1.00 69.81 82 THR A N 1
ATOM 647 C CA . THR A 1 82 ? 1.077 14.621 -5.196 1.00 69.81 82 THR A CA 1
ATOM 648 C C . THR A 1 82 ? -0.009 14.519 -4.122 1.00 69.81 82 THR A C 1
ATOM 650 O O . THR A 1 82 ? -0.998 15.242 -4.215 1.00 69.81 82 THR A O 1
ATOM 653 N N . ASN A 1 83 ? 0.130 13.635 -3.125 1.00 71.25 83 ASN A N 1
ATOM 654 C CA . ASN A 1 83 ? -0.986 13.262 -2.242 1.00 71.25 83 ASN A CA 1
ATOM 655 C C . ASN A 1 83 ? -0.665 13.244 -0.743 1.00 71.25 83 ASN A C 1
ATOM 657 O O . ASN A 1 83 ? -1.565 12.935 0.038 1.00 71.25 83 ASN A O 1
ATOM 661 N N . HIS A 1 84 ? 0.574 13.545 -0.335 1.00 81.50 84 HIS A N 1
ATOM 662 C CA . HIS A 1 84 ? 1.022 13.416 1.055 1.00 81.50 84 HIS A CA 1
ATOM 663 C C . HIS A 1 84 ? 0.576 12.079 1.671 1.00 81.50 84 HIS A C 1
ATOM 665 O O . HIS A 1 84 ? -0.083 12.036 2.709 1.00 81.50 84 HIS A O 1
ATOM 671 N N . ALA A 1 85 ? 0.876 10.973 0.992 1.00 84.81 85 ALA A N 1
ATOM 672 C CA . ALA A 1 85 ? 0.461 9.634 1.390 1.00 84.81 85 ALA A CA 1
ATOM 673 C C . ALA A 1 85 ? 1.608 8.629 1.249 1.00 84.81 85 ALA A C 1
ATOM 675 O O . ALA A 1 85 ? 2.507 8.804 0.437 1.00 84.81 85 ALA A O 1
ATOM 676 N N . GLU A 1 86 ? 1.574 7.563 2.037 1.00 90.38 86 GLU A N 1
ATOM 677 C CA . GLU A 1 86 ? 2.559 6.487 2.006 1.00 90.38 86 GLU A CA 1
ATOM 678 C C . GLU A 1 86 ? 1.865 5.127 2.049 1.00 90.38 86 GLU A C 1
ATOM 680 O O . GLU A 1 86 ? 0.940 4.898 2.829 1.00 90.38 86 GLU A O 1
ATOM 685 N N . ILE A 1 87 ? 2.323 4.192 1.223 1.00 92.94 87 ILE A N 1
ATOM 686 C CA . ILE A 1 87 ? 2.026 2.775 1.400 1.00 92.94 87 ILE A CA 1
ATOM 687 C C . ILE A 1 87 ? 3.070 2.222 2.360 1.00 92.94 87 ILE A C 1
ATOM 689 O O . ILE A 1 87 ? 4.262 2.193 2.043 1.00 92.94 87 ILE A O 1
ATOM 693 N N . LYS A 1 88 ? 2.624 1.768 3.531 1.00 93.19 88 LYS A N 1
ATOM 694 C CA . LYS A 1 88 ? 3.506 1.238 4.570 1.00 93.19 88 LYS A CA 1
ATOM 695 C C . LYS A 1 88 ? 3.068 -0.118 5.083 1.00 93.19 88 LYS A C 1
ATOM 697 O O . LYS A 1 88 ? 1.894 -0.489 5.045 1.00 93.19 88 LYS A O 1
ATOM 702 N N . ARG A 1 89 ? 4.053 -0.833 5.613 1.00 94.94 89 ARG A N 1
ATOM 703 C CA . ARG A 1 89 ? 3.877 -2.106 6.299 1.00 94.94 89 ARG A CA 1
ATOM 704 C C . ARG A 1 89 ? 3.629 -1.865 7.782 1.00 94.94 89 ARG A C 1
ATOM 706 O O . ARG A 1 89 ? 4.398 -1.160 8.430 1.00 94.94 89 ARG A O 1
ATOM 713 N N . LEU A 1 90 ? 2.586 -2.479 8.321 1.00 91.50 90 LEU A N 1
ATOM 714 C CA . LEU A 1 90 ? 2.157 -2.349 9.706 1.00 91.50 90 LEU A CA 1
ATOM 715 C C . LEU A 1 90 ? 2.097 -3.722 10.367 1.00 91.50 90 LEU A C 1
ATOM 717 O O . LEU A 1 90 ? 1.556 -4.678 9.810 1.00 91.50 90 LEU A O 1
ATOM 721 N N . THR A 1 91 ? 2.616 -3.794 11.588 1.00 91.31 91 THR A N 1
ATOM 722 C CA . THR A 1 91 ? 2.402 -4.928 12.486 1.00 91.31 91 THR A CA 1
ATOM 723 C C . THR A 1 91 ? 1.385 -4.491 13.529 1.00 91.31 91 THR A C 1
ATOM 725 O O . THR A 1 91 ? 1.637 -3.536 14.261 1.00 91.31 91 THR A O 1
ATOM 728 N N . ILE A 1 92 ? 0.236 -5.161 13.577 1.00 86.62 92 ILE A N 1
ATOM 729 C CA . ILE A 1 92 ? -0.856 -4.834 14.500 1.00 86.62 92 ILE 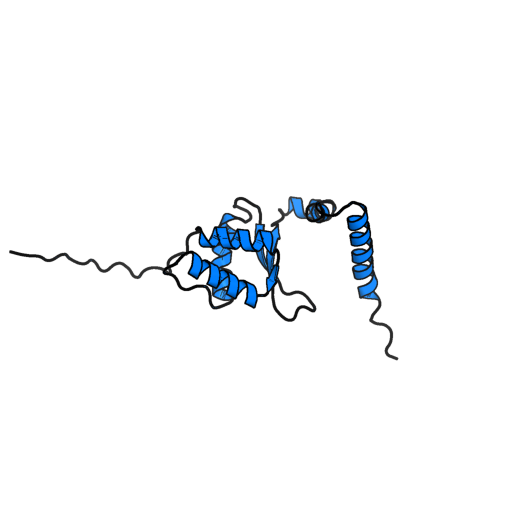A CA 1
ATOM 730 C C . ILE A 1 92 ? -0.949 -5.925 15.562 1.00 86.62 92 ILE A C 1
ATOM 732 O O . ILE A 1 92 ? -0.917 -7.113 15.247 1.00 86.62 92 ILE A O 1
ATOM 736 N N . GLU A 1 93 ? -1.082 -5.525 16.826 1.00 84.94 93 GLU A N 1
ATOM 737 C CA . GLU A 1 93 ? -1.292 -6.461 17.928 1.00 84.94 93 GLU A CA 1
ATOM 738 C C . GLU A 1 93 ? -2.557 -7.305 17.695 1.00 84.94 93 GLU A C 1
ATOM 740 O O . GLU A 1 93 ? -3.626 -6.786 17.380 1.00 84.94 93 GLU A O 1
ATOM 745 N N . GLY A 1 94 ? -2.432 -8.626 17.828 1.00 83.88 94 GLY A N 1
ATOM 746 C CA . GLY A 1 94 ? -3.536 -9.563 17.606 1.00 83.88 94 GLY A CA 1
ATOM 747 C C . GLY A 1 94 ? -3.793 -9.930 16.140 1.00 83.88 94 GLY A C 1
ATOM 748 O O . GLY A 1 94 ? -4.580 -10.842 15.890 1.00 83.88 94 GLY A O 1
ATOM 749 N N . VAL A 1 95 ? -3.108 -9.302 15.178 1.00 84.12 95 VAL A N 1
ATOM 750 C CA . VAL A 1 95 ? -3.109 -9.741 13.776 1.00 84.12 95 VAL A CA 1
ATOM 751 C C . VAL A 1 95 ? -1.872 -10.618 13.547 1.00 84.12 95 VAL A C 1
ATOM 753 O O . VAL A 1 95 ? -0.753 -10.164 13.783 1.00 84.12 95 VAL A O 1
ATOM 756 N N . PRO A 1 96 ? -2.038 -11.887 13.127 1.00 86.06 96 PRO A N 1
ATOM 757 C CA . PRO A 1 96 ? -0.930 -12.841 13.060 1.00 86.06 96 PRO A CA 1
ATOM 758 C C . PRO A 1 96 ? 0.073 -12.522 11.951 1.00 86.06 96 PRO A C 1
ATOM 760 O O . PRO A 1 96 ? 1.222 -12.953 12.025 1.00 86.06 96 PRO A O 1
ATOM 763 N N . GLU A 1 97 ? -0.353 -11.786 10.926 1.00 90.50 97 GLU A N 1
ATOM 764 C CA . GLU A 1 97 ? 0.489 -11.402 9.804 1.00 90.50 97 GLU A CA 1
ATOM 765 C C . GLU A 1 97 ? 0.554 -9.877 9.624 1.00 90.50 97 GLU A C 1
ATOM 767 O O . GLU A 1 97 ? -0.418 -9.170 9.900 1.00 90.50 97 GLU A O 1
ATOM 772 N N . PRO A 1 98 ? 1.697 -9.352 9.153 1.00 93.25 98 PRO A N 1
ATOM 773 C CA . PRO A 1 98 ? 1.824 -7.958 8.762 1.00 93.25 98 PRO A CA 1
ATOM 774 C C . PRO A 1 98 ? 0.818 -7.593 7.673 1.00 93.25 98 PRO A C 1
ATOM 776 O O . PRO A 1 98 ? 0.555 -8.373 6.752 1.00 93.25 98 PRO A O 1
ATOM 779 N N . ILE A 1 99 ? 0.323 -6.365 7.745 1.00 94.44 99 ILE A N 1
ATOM 780 C CA . ILE A 1 99 ? -0.531 -5.788 6.713 1.00 94.44 99 ILE A CA 1
ATOM 781 C C . ILE A 1 99 ? 0.198 -4.658 5.994 1.00 94.44 99 ILE A C 1
ATOM 783 O O . ILE A 1 99 ? 1.078 -4.007 6.554 1.00 94.44 99 ILE A O 1
ATOM 787 N N . TRP A 1 100 ? -0.200 -4.397 4.760 1.00 95.88 100 TRP A N 1
ATOM 788 C CA . TRP A 1 100 ? 0.156 -3.197 4.019 1.00 95.88 100 TRP A CA 1
ATOM 789 C C . TRP A 1 100 ? -1.066 -2.297 3.929 1.00 95.88 100 TRP A C 1
ATOM 791 O O . TRP A 1 100 ? -2.179 -2.783 3.714 1.00 95.88 100 TRP A O 1
ATOM 801 N N . GLY A 1 101 ? -0.870 -0.994 4.082 1.00 92.81 101 GLY A N 1
ATOM 802 C CA . GLY A 1 101 ? -1.947 -0.018 3.980 1.00 92.81 101 GLY A CA 1
ATOM 803 C C . GLY A 1 101 ? -1.465 1.318 3.447 1.00 92.81 101 GLY A C 1
ATOM 804 O O . GLY A 1 101 ? -0.292 1.661 3.589 1.00 92.81 101 GLY A O 1
ATOM 805 N N . LEU A 1 102 ? -2.389 2.057 2.836 1.00 89.75 102 LEU A N 1
ATOM 806 C CA . LEU A 1 102 ? -2.176 3.447 2.446 1.00 89.75 102 LEU A CA 1
ATOM 807 C C . LEU A 1 102 ? -2.527 4.345 3.631 1.00 89.75 102 LEU A C 1
ATOM 809 O O . LEU A 1 102 ? -3.668 4.349 4.086 1.00 89.75 102 LEU A O 1
ATOM 813 N N . ALA A 1 103 ? -1.549 5.100 4.110 1.00 84.06 103 ALA A N 1
ATOM 814 C CA . ALA A 1 103 ? -1.696 6.047 5.199 1.00 84.06 103 ALA A CA 1
ATOM 815 C C . ALA A 1 103 ? -1.394 7.465 4.717 1.00 84.06 103 ALA A C 1
ATOM 817 O O . ALA A 1 103 ? -0.580 7.669 3.820 1.00 84.06 103 ALA A O 1
ATOM 818 N N . GLN A 1 104 ? -2.033 8.455 5.334 1.00 80.19 104 GLN A N 1
ATOM 819 C CA . GLN A 1 104 ? -1.690 9.852 5.108 1.00 80.19 104 GLN A CA 1
ATOM 820 C C . GLN A 1 104 ? -0.372 10.190 5.825 1.00 80.19 104 GLN A C 1
ATOM 822 O O . GLN A 1 104 ? -0.189 9.856 6.997 1.00 80.19 104 GLN A O 1
ATOM 827 N N . VAL A 1 105 ? 0.533 10.867 5.122 1.00 72.88 105 VAL A N 1
ATOM 828 C CA . VAL A 1 105 ? 1.743 11.478 5.674 1.00 72.88 105 VAL A CA 1
ATOM 829 C C . VAL A 1 105 ? 1.353 12.860 6.182 1.00 72.88 105 VAL A C 1
ATOM 831 O O . VAL A 1 105 ? 1.154 13.786 5.403 1.00 72.88 105 VAL A O 1
ATOM 834 N N . LEU A 1 106 ? 1.202 12.989 7.496 1.00 64.69 106 LEU A N 1
ATOM 835 C CA . LEU A 1 106 ? 0.909 14.270 8.132 1.00 64.69 106 LEU A CA 1
ATOM 836 C C . LEU A 1 106 ? 2.197 15.081 8.276 1.00 64.69 106 LEU A C 1
ATOM 838 O O . LEU A 1 106 ? 3.192 14.560 8.790 1.00 64.69 106 LEU A O 1
ATOM 842 N N . LEU A 1 107 ? 2.168 16.351 7.863 1.00 62.50 107 LEU A N 1
ATOM 843 C CA . LEU A 1 107 ? 3.232 17.306 8.187 1.00 62.50 107 LEU A CA 1
ATOM 844 C C . LEU A 1 107 ? 3.353 17.424 9.716 1.00 62.50 107 LEU A C 1
ATOM 846 O O . LEU A 1 107 ? 2.343 17.311 10.409 1.00 62.50 107 LEU A O 1
ATOM 850 N N . GLU A 1 108 ? 4.552 17.666 10.259 1.00 56.72 108 GLU A N 1
ATOM 851 C CA . GLU A 1 108 ? 4.741 17.865 11.715 1.00 56.72 108 GLU A CA 1
ATOM 852 C C . GLU A 1 108 ? 3.791 18.939 12.273 1.00 56.72 108 GLU A C 1
ATOM 854 O O . GLU A 1 108 ? 3.216 18.764 13.342 1.00 56.72 108 GLU A O 1
ATOM 859 N N . GLU A 1 109 ? 3.531 19.993 11.497 1.00 55.06 109 GLU A N 1
ATOM 860 C CA . GLU A 1 109 ? 2.596 21.074 11.840 1.00 55.06 109 GLU A CA 1
ATOM 861 C C . GLU A 1 109 ? 1.114 20.637 11.809 1.00 55.06 109 GLU A C 1
ATOM 863 O O . GLU A 1 109 ? 0.270 21.221 12.489 1.00 55.06 109 GLU A O 1
ATOM 868 N N . GLU A 1 110 ? 0.778 19.590 11.049 1.00 52.28 110 GLU A N 1
ATOM 869 C CA . GLU A 1 110 ? -0.581 19.047 10.922 1.00 52.28 110 GLU A CA 1
ATOM 870 C C . GLU A 1 110 ? -0.862 17.884 11.882 1.00 52.28 110 GLU A C 1
ATOM 872 O O . GLU A 1 110 ? -2.030 17.578 12.130 1.00 52.28 110 GLU A O 1
ATOM 877 N N . GLN A 1 111 ? 0.165 17.241 12.449 1.00 53.50 111 GLN A N 1
ATOM 878 C CA . GLN A 1 111 ? -0.011 16.140 13.406 1.00 53.50 111 GLN A CA 1
ATOM 879 C C . GLN A 1 111 ? -0.789 16.594 14.650 1.00 53.50 111 GLN A C 1
ATOM 881 O O . GLN A 1 111 ? -1.709 15.897 15.091 1.00 53.50 111 GLN A O 1
ATOM 886 N N . ASP A 1 112 ? -0.513 17.807 15.136 1.00 51.12 112 ASP A N 1
ATOM 887 C CA . ASP A 1 112 ? -1.219 18.407 16.274 1.00 51.12 112 ASP A CA 1
ATOM 888 C C . ASP A 1 112 ? -2.665 18.829 15.938 1.00 51.12 112 ASP A C 1
ATOM 890 O O . ASP A 1 112 ? -3.546 18.805 16.805 1.00 51.12 112 ASP A O 1
ATOM 894 N N . ALA A 1 113 ? -2.949 19.171 14.676 1.00 46.50 113 ALA A N 1
ATOM 895 C CA . ALA A 1 113 ? -4.289 19.547 14.212 1.00 46.50 113 ALA A CA 1
ATOM 896 C C . ALA A 1 113 ? -5.170 18.318 13.896 1.00 46.50 113 ALA A C 1
ATOM 898 O O . ALA A 1 113 ? -6.361 18.273 14.220 1.00 46.50 113 ALA A O 1
ATOM 899 N N . VAL A 1 114 ? -4.584 17.271 13.313 1.00 48.97 114 VAL A N 1
ATOM 900 C CA . VAL A 1 114 ? -5.273 16.034 12.914 1.00 48.97 114 VAL A CA 1
ATOM 901 C C . VAL A 1 114 ? -5.662 15.175 14.113 1.00 48.97 114 VAL A C 1
ATOM 903 O O . VAL A 1 114 ? -6.720 14.543 14.067 1.00 48.97 114 VAL A O 1
ATOM 906 N N . ALA A 1 115 ? -4.913 15.243 15.217 1.00 50.19 115 ALA A N 1
ATOM 907 C CA . ALA A 1 115 ? -5.315 14.651 16.493 1.00 50.19 115 ALA A CA 1
ATOM 908 C C . ALA A 1 115 ? -6.687 15.157 16.996 1.00 50.19 115 ALA A C 1
ATOM 910 O O . ALA A 1 115 ? -7.337 14.470 17.784 1.00 50.19 115 ALA A O 1
ATOM 911 N N . LYS A 1 116 ? -7.155 16.329 16.530 1.00 45.78 116 LYS A N 1
ATOM 912 C CA . LYS A 1 116 ? -8.450 16.919 16.915 1.00 45.78 116 LYS A CA 1
ATOM 913 C C . LYS A 1 116 ? -9.531 16.851 15.828 1.00 45.78 116 LYS A C 1
ATOM 915 O O . LYS A 1 116 ? -10.703 16.753 16.178 1.00 45.78 116 LYS A O 1
ATOM 920 N N . GLU A 1 117 ? -9.177 16.855 14.539 1.00 43.94 117 GLU A N 1
ATOM 921 C CA . GLU A 1 117 ? -10.163 16.907 13.436 1.00 43.94 117 GLU A CA 1
ATOM 922 C C . GLU A 1 117 ? -9.996 15.846 12.332 1.00 43.94 117 GLU A C 1
ATOM 924 O O . GLU A 1 117 ? -10.962 15.525 11.633 1.00 43.94 117 GLU A O 1
ATOM 929 N N . GLY A 1 118 ? -8.804 15.276 12.133 1.00 42.97 118 GLY A N 1
ATOM 930 C CA . GLY A 1 118 ? -8.512 14.490 10.926 1.00 42.97 118 GLY A CA 1
ATOM 931 C C . GLY A 1 118 ? -9.088 13.072 10.934 1.00 42.97 118 GLY A C 1
ATOM 932 O O . GLY A 1 118 ? -9.514 12.593 9.883 1.00 42.97 118 GLY A O 1
ATOM 933 N N . ALA A 1 119 ? -9.248 12.452 12.109 1.00 51.47 119 ALA A N 1
ATOM 934 C CA . ALA A 1 119 ? -9.902 11.142 12.242 1.00 51.47 119 ALA A CA 1
ATOM 935 C C . ALA A 1 119 ? -11.362 11.135 11.732 1.00 51.47 119 ALA A C 1
ATOM 937 O O . ALA A 1 119 ? -11.899 10.090 11.374 1.00 51.47 119 ALA A O 1
ATOM 938 N N . LEU A 1 120 ? -12.012 12.303 11.653 1.00 49.78 120 LEU A N 1
ATOM 939 C CA . LEU A 1 120 ? -13.394 12.440 11.186 1.00 49.78 120 LEU A CA 1
ATOM 940 C C . LEU A 1 120 ? -13.516 12.542 9.658 1.00 49.78 120 LEU A C 1
ATOM 942 O O . LEU A 1 120 ? -14.585 12.259 9.115 1.00 49.78 120 LEU A O 1
ATOM 946 N N . LYS A 1 121 ? -12.449 12.921 8.936 1.00 52.34 121 LYS A N 1
ATOM 947 C CA . LYS A 1 121 ? -12.500 13.040 7.466 1.00 52.34 121 LYS A CA 1
ATOM 948 C C . LYS A 1 121 ? -12.653 11.679 6.787 1.00 52.34 121 LYS A C 1
ATOM 950 O O . LYS A 1 121 ? -13.385 11.585 5.803 1.00 52.34 121 LYS A O 1
ATOM 955 N N . GLU A 1 122 ? -12.048 10.629 7.338 1.00 55.34 122 GLU A N 1
ATOM 956 C CA . GLU A 1 122 ? -12.210 9.256 6.837 1.00 55.34 122 GLU A CA 1
ATOM 957 C C . GLU A 1 122 ? -13.571 8.638 7.178 1.00 55.34 122 GLU A C 1
ATOM 959 O O . GLU A 1 122 ? -13.953 7.634 6.586 1.00 55.34 122 GLU A O 1
ATOM 964 N N . LEU A 1 123 ? -14.336 9.259 8.080 1.00 62.62 123 LEU A N 1
ATOM 965 C CA . LEU A 1 123 ? -15.651 8.802 8.532 1.00 62.62 123 LEU A CA 1
ATOM 966 C C . LEU A 1 123 ? -16.800 9.598 7.900 1.00 62.62 123 LEU A C 1
ATOM 968 O O . LEU A 1 123 ? -17.944 9.464 8.318 1.00 62.62 123 LEU A O 1
ATOM 972 N N . ARG A 1 124 ? -16.528 10.404 6.863 1.00 65.25 124 ARG A N 1
ATOM 973 C CA . ARG A 1 124 ? -17.545 11.202 6.145 1.00 65.25 124 ARG A CA 1
ATOM 974 C C . ARG A 1 124 ? -18.665 10.372 5.512 1.00 65.25 124 ARG A C 1
ATOM 976 O O . ARG A 1 124 ? -19.716 10.919 5.201 1.00 65.25 124 ARG A O 1
ATOM 983 N N . TRP A 1 125 ? -18.434 9.080 5.293 1.00 69.06 125 TRP A N 1
ATOM 984 C CA . TRP A 1 125 ? -19.441 8.140 4.796 1.00 69.06 125 TRP A CA 1
ATOM 985 C C . TRP A 1 125 ? -20.368 7.611 5.903 1.00 69.06 125 TRP A C 1
ATOM 987 O O . TRP A 1 125 ? -21.373 6.977 5.590 1.00 69.06 125 TRP A O 1
ATOM 997 N N . LEU A 1 126 ? -20.057 7.866 7.179 1.00 75.06 126 LEU A N 1
ATOM 998 C CA . LEU A 1 126 ? -20.918 7.529 8.308 1.00 75.06 126 LEU A CA 1
ATOM 999 C C . LEU A 1 126 ? -21.964 8.619 8.542 1.00 75.06 126 LEU A C 1
ATOM 1001 O O . LEU A 1 126 ? -21.679 9.815 8.479 1.00 75.06 126 LEU A O 1
ATOM 1005 N N . SER A 1 127 ? -23.182 8.204 8.884 1.00 81.94 127 SER A N 1
ATOM 1006 C CA . SER A 1 127 ? -24.196 9.123 9.398 1.00 81.94 127 SER A CA 1
ATOM 1007 C C . SER A 1 127 ? -23.802 9.656 10.787 1.00 81.94 127 SER A C 1
ATOM 1009 O O . SER A 1 127 ? -23.024 9.009 11.498 1.00 81.94 127 SER A O 1
ATOM 1011 N N . PRO A 1 128 ? -24.370 10.791 11.243 1.00 80.31 128 PRO A N 1
ATOM 1012 C CA . PRO A 1 128 ? -24.074 11.338 12.570 1.00 80.31 128 PRO A CA 1
ATOM 1013 C C . PRO A 1 128 ? -24.264 10.325 13.710 1.00 80.31 128 PRO A C 1
ATOM 1015 O O . PRO A 1 128 ? -23.444 10.255 14.620 1.00 80.31 128 PRO A O 1
ATOM 1018 N N . SER A 1 129 ? -25.300 9.484 13.636 1.00 81.19 129 SER A N 1
ATOM 1019 C CA . SER A 1 129 ? -25.565 8.448 14.643 1.00 81.19 129 SER A CA 1
ATOM 1020 C C . SER A 1 129 ? -24.538 7.312 14.619 1.00 81.19 129 SER A C 1
ATOM 1022 O O . SER A 1 129 ? -24.177 6.790 15.669 1.00 81.19 129 SER A O 1
ATOM 1024 N N . GLN A 1 130 ? -24.046 6.928 13.437 1.00 80.56 130 GLN A N 1
ATOM 1025 C CA . GLN A 1 130 ? -22.993 5.916 13.312 1.00 80.56 130 GLN A CA 1
ATOM 1026 C C . GLN A 1 130 ? -21.649 6.440 13.815 1.00 80.56 130 GLN A C 1
ATOM 1028 O O . GLN A 1 130 ? -20.892 5.698 14.437 1.00 80.56 130 GLN A O 1
ATOM 1033 N N . LEU A 1 131 ? -21.373 7.722 13.579 1.00 81.44 131 LEU A N 1
ATOM 1034 C CA . LEU A 1 131 ? -20.186 8.384 14.097 1.00 81.44 131 LEU A CA 1
ATOM 1035 C C . LEU A 1 131 ? -20.203 8.442 15.629 1.00 81.44 131 LEU A C 1
ATOM 1037 O O . LEU A 1 131 ? -19.186 8.180 16.268 1.00 81.44 131 LEU A O 1
ATOM 1041 N N . GLU A 1 132 ? -21.357 8.746 16.220 1.00 82.06 132 GLU A N 1
ATOM 1042 C CA . GLU A 1 132 ? -21.515 8.767 17.675 1.00 82.06 132 GLU A CA 1
ATOM 1043 C C . GLU A 1 132 ? -21.330 7.370 18.282 1.00 82.06 132 GLU A C 1
ATOM 1045 O O . GLU A 1 132 ? -20.573 7.198 19.236 1.00 82.06 132 GLU A O 1
ATOM 1050 N N . LEU A 1 133 ? -21.924 6.342 17.666 1.00 83.19 133 LEU A N 1
ATOM 1051 C CA . LEU A 1 133 ? -21.704 4.952 18.067 1.00 83.19 133 LEU A CA 1
ATOM 1052 C C . LEU A 1 133 ? -20.221 4.558 17.973 1.00 83.19 133 LEU A C 1
ATOM 1054 O O . LEU A 1 133 ? -19.695 3.924 18.887 1.00 83.19 133 LEU A O 1
ATOM 1058 N N . PHE A 1 134 ? -19.537 4.952 16.896 1.00 80.81 134 PHE A N 1
ATOM 1059 C CA . PHE A 1 134 ? -18.110 4.696 16.714 1.00 80.81 134 PHE A CA 1
ATOM 1060 C C . PHE A 1 134 ? -17.278 5.299 17.854 1.00 80.81 134 PHE A C 1
ATOM 1062 O O . PHE A 1 134 ? -16.456 4.595 18.440 1.00 80.81 134 PHE A O 1
ATOM 1069 N N . LYS A 1 135 ? -17.535 6.560 18.229 1.00 81.81 135 LYS A N 1
ATOM 1070 C CA . LYS A 1 135 ? -16.853 7.213 19.359 1.00 81.81 135 LYS A CA 1
ATOM 1071 C C . LYS A 1 135 ? -17.054 6.445 20.665 1.00 81.81 135 LYS A C 1
ATOM 1073 O O . LYS A 1 135 ? -16.075 6.148 21.345 1.00 81.81 135 LYS A O 1
ATOM 1078 N N . VAL A 1 136 ? -18.293 6.059 20.980 1.00 83.50 136 VAL A N 1
ATOM 1079 C CA . VAL A 1 136 ? -18.617 5.300 22.203 1.00 83.50 136 VAL A CA 1
ATOM 1080 C C . VAL A 1 136 ? -17.877 3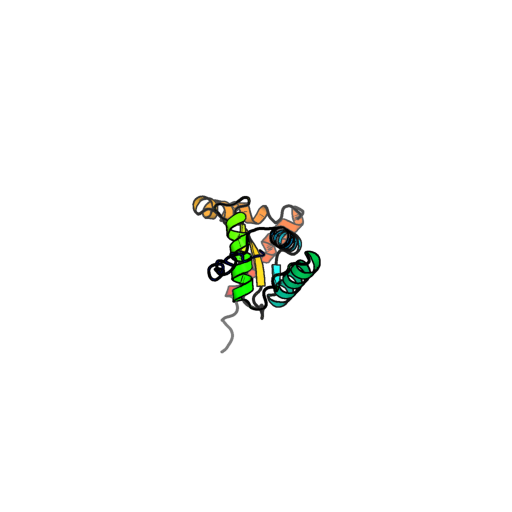.957 22.250 1.00 83.50 136 VAL A C 1
ATOM 1082 O O . VAL A 1 136 ? -17.342 3.572 23.295 1.00 83.50 136 VAL A O 1
ATOM 1085 N N . VAL A 1 137 ? -17.808 3.243 21.123 1.00 83.12 137 VAL A N 1
ATOM 1086 C CA . VAL A 1 137 ? -17.089 1.964 21.022 1.00 83.12 137 VAL A CA 1
ATOM 1087 C C . VAL A 1 137 ? -15.584 2.163 21.200 1.00 83.12 137 VAL A C 1
ATOM 1089 O O . VAL A 1 137 ? -14.974 1.454 22.001 1.00 83.12 137 VAL A O 1
ATOM 1092 N N . VAL A 1 138 ? -14.986 3.142 20.513 1.00 81.81 138 VAL A N 1
ATOM 1093 C CA . VAL A 1 138 ? -13.550 3.446 20.629 1.00 81.81 138 VAL A CA 1
ATOM 1094 C C . VAL A 1 138 ? -13.190 3.822 22.063 1.00 81.81 138 VAL A C 1
ATOM 1096 O O . VAL A 1 138 ? -12.246 3.264 22.620 1.00 81.81 138 VAL A O 1
ATOM 1099 N N . GLU A 1 139 ? -13.967 4.696 22.705 1.00 80.38 139 GLU A N 1
ATOM 1100 C CA . GLU A 1 139 ? -13.751 5.049 24.109 1.00 80.38 139 GLU A CA 1
ATOM 1101 C C . GLU A 1 139 ? -13.828 3.834 25.035 1.00 80.38 139 GLU A C 1
ATOM 1103 O O . GLU A 1 139 ? -13.032 3.721 25.966 1.00 80.38 139 GLU A O 1
ATOM 1108 N N . SER A 1 140 ? -14.760 2.915 24.779 1.00 79.62 140 SER A N 1
ATOM 1109 C CA . SER A 1 140 ? -14.912 1.690 25.569 1.00 79.62 140 SER A CA 1
ATOM 1110 C C . SER A 1 140 ? -13.723 0.743 25.397 1.00 79.62 140 SER A C 1
ATOM 1112 O O . SER A 1 140 ? -13.292 0.132 26.372 1.00 79.62 140 SER A O 1
ATOM 1114 N N . ILE A 1 141 ? -13.151 0.647 24.192 1.00 78.12 141 ILE A N 1
ATOM 1115 C CA . ILE A 1 141 ? -11.934 -0.137 23.925 1.00 78.12 141 ILE A CA 1
ATOM 1116 C C . ILE A 1 141 ? -10.736 0.484 24.654 1.00 78.12 141 ILE A C 1
ATOM 1118 O O . ILE A 1 141 ? -10.027 -0.216 25.380 1.00 78.12 141 ILE A O 1
ATOM 1122 N N . VAL A 1 142 ? -10.546 1.801 24.521 1.00 78.56 142 VAL A N 1
ATOM 1123 C CA . VAL A 1 142 ? -9.431 2.532 25.146 1.00 78.56 142 VAL A CA 1
ATOM 1124 C C . VAL A 1 142 ? -9.512 2.467 26.675 1.00 78.56 142 VAL A C 1
ATOM 1126 O O . VAL A 1 142 ? -8.515 2.180 27.334 1.00 78.56 142 VAL A O 1
ATOM 1129 N N . LYS A 1 143 ? -10.700 2.676 27.257 1.00 78.88 143 LYS A N 1
ATOM 1130 C CA . LYS A 1 143 ? -10.915 2.624 28.714 1.00 78.88 143 LYS A CA 1
ATOM 1131 C C . LYS A 1 143 ? -10.930 1.182 29.251 1.00 78.88 143 LYS A C 1
ATOM 1133 O O . LYS A 1 143 ? -10.481 0.940 30.368 1.00 78.88 143 LYS A O 1
ATOM 1138 N N . GLY A 1 144 ? -11.416 0.215 28.470 1.00 58.94 144 GLY A N 1
ATOM 1139 C CA . GLY A 1 144 ? -11.541 -1.195 28.859 1.00 58.94 144 GLY A CA 1
ATOM 1140 C C . GLY A 1 144 ? -10.235 -1.997 28.813 1.00 58.94 144 GLY A C 1
ATOM 1141 O O . GLY A 1 144 ? -10.093 -2.970 29.556 1.00 58.94 144 GLY A O 1
ATOM 1142 N N . GLY A 1 145 ? -9.251 -1.573 28.010 1.00 52.56 145 GLY A N 1
ATOM 1143 C CA . GLY A 1 145 ? -7.932 -2.215 27.915 1.00 52.56 145 GLY A CA 1
ATOM 1144 C C . GLY A 1 145 ? -7.095 -2.173 29.205 1.00 52.56 145 GLY A C 1
ATOM 1145 O O . GLY A 1 145 ? -6.201 -2.998 29.380 1.00 52.56 145 GLY A O 1
ATOM 1146 N N . GLY A 1 146 ? -7.411 -1.273 30.145 1.00 44.69 146 GLY A N 1
ATOM 1147 C CA . GLY A 1 146 ? -6.713 -1.147 31.433 1.00 44.69 146 GLY A CA 1
ATOM 1148 C C . GLY A 1 146 ? -7.209 -2.077 32.550 1.00 44.69 146 GLY A C 1
ATOM 1149 O O . GLY A 1 146 ? -6.522 -2.246 33.552 1.00 44.69 146 GLY A O 1
ATOM 1150 N N . ALA A 1 147 ? -8.377 -2.713 32.407 1.00 46.41 147 ALA A N 1
ATOM 1151 C CA . ALA A 1 147 ? -9.042 -3.401 33.523 1.00 46.41 147 ALA A CA 1
ATOM 1152 C C . ALA A 1 147 ? -8.697 -4.900 33.667 1.00 46.41 147 ALA A C 1
ATOM 1154 O O . ALA A 1 147 ? -9.243 -5.581 34.535 1.00 46.41 147 ALA A O 1
ATOM 1155 N N . ARG A 1 148 ? -7.805 -5.453 32.830 1.00 49.44 148 ARG A N 1
ATOM 1156 C CA . ARG A 1 148 ? -7.546 -6.909 32.762 1.00 49.44 148 ARG A CA 1
ATOM 1157 C C . ARG A 1 148 ? -6.247 -7.377 33.431 1.00 49.44 148 ARG A C 1
ATOM 1159 O O . ARG A 1 148 ? -5.713 -8.418 33.060 1.00 49.44 148 ARG A O 1
ATOM 1166 N N . ARG A 1 149 ? -5.744 -6.648 34.433 1.00 50.09 149 ARG A N 1
ATOM 1167 C CA . ARG A 1 149 ? -4.625 -7.084 35.294 1.00 50.09 149 ARG A CA 1
ATOM 1168 C C . ARG A 1 149 ? -4.953 -6.957 36.779 1.00 50.09 149 ARG A C 1
ATOM 1170 O O . ARG A 1 149 ? -4.198 -6.363 37.524 1.00 50.09 149 ARG A O 1
ATOM 1177 N N . GLU A 1 150 ? -6.067 -7.524 37.224 1.00 47.84 150 GLU A N 1
ATOM 1178 C CA . GLU A 1 150 ? -6.313 -7.701 38.661 1.00 47.84 150 GLU A CA 1
ATOM 1179 C C . GLU A 1 150 ? -7.349 -8.807 38.878 1.00 47.84 150 GLU A C 1
ATOM 1181 O O . GLU A 1 150 ? -8.510 -8.563 39.198 1.00 47.84 150 GLU A O 1
ATOM 1186 N N . ARG A 1 151 ? -6.955 -10.057 38.611 1.00 48.16 151 ARG A N 1
ATOM 1187 C CA . ARG A 1 151 ? -7.572 -11.243 39.228 1.00 48.16 151 ARG A CA 1
ATOM 1188 C C . ARG A 1 151 ? -6.762 -12.500 38.919 1.00 48.16 151 ARG A C 1
ATOM 1190 O O . ARG A 1 151 ? -7.090 -13.297 38.049 1.00 48.16 151 ARG A O 1
ATOM 1197 N N . SER A 1 152 ? -5.675 -12.664 39.655 1.00 41.31 152 SER A N 1
ATOM 1198 C CA . SER A 1 152 ? -5.096 -13.972 39.961 1.00 41.31 152 SER A CA 1
ATOM 1199 C C . SER A 1 152 ? -4.484 -13.838 41.352 1.00 41.31 152 SER A C 1
ATOM 1201 O O . SER A 1 152 ? -3.357 -13.380 41.507 1.00 41.31 152 SER A O 1
ATOM 1203 N N . ARG A 1 153 ? -5.327 -14.089 42.355 1.00 42.00 153 ARG A N 1
ATOM 1204 C CA . ARG A 1 153 ? -4.893 -14.569 43.665 1.00 42.00 153 ARG A CA 1
ATOM 1205 C C . ARG A 1 153 ? -4.915 -16.086 43.607 1.00 42.00 153 ARG A C 1
ATOM 1207 O O . ARG A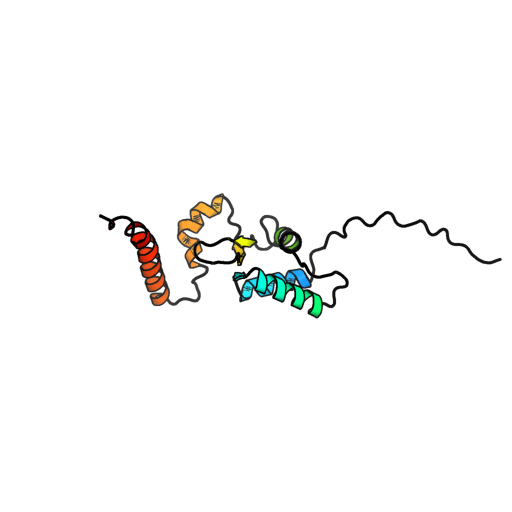 1 153 ? -5.846 -16.595 42.942 1.00 42.00 153 ARG A O 1
#

pLDDT: mean 75.72, std 19.94, range [35.69, 97.06]

Secondary structure (DSSP, 8-state):
-----------PPPP------HHHHHHHHHHHHH-EEEHHHHHHHHHHHHHHTT-SSPPP-SHHHHHHHHHHHHHHHSTTSSSSEEEEEE--TT-SS-EEEEEE---HHHHHHHHHHGGGGGGTTS-HHHHHHHHHHHHHHHHHTTSSS----